Protein AF-A0AAW5T778-F1 (afdb_monomer_lite)

Radius of gyration: 20.13 Å; chains: 1; bounding box: 50×25×62 Å

Sequence (131 aa):
MAMLTRNDKIVCGTYAVIAVVALVATWWNNIGFFTTESTSLIDFFRSGYANYGSSSLTNDLLLFGLAAFVFMVVEARRIGIPKVWIYIVLSAVVAVSVAFPLFLIRRQLVLADRRVVELQRKLASRDSLLN

Secondary structure (DSSP, 8-state):
-----HHHHHHHHHHHHHHHHHHHHHHHHHHHHHHHT-S-HHHHHHHHTSSHHHHHHHHHHHHHHHHHHHHHHHHHHHHT-TTTHHHHHHHHHT-HHHHHHHHHHHHHHHHHHHHHHHHHHHHHHHHHH--

Structure (mmCIF, N/CA/C/O backbone):
data_AF-A0AAW5T778-F1
#
_entry.id   AF-A0AAW5T778-F1
#
loop_
_atom_site.group_PDB
_atom_site.id
_atom_site.type_symbol
_atom_site.label_atom_id
_atom_site.label_alt_id
_atom_site.label_comp_id
_atom_site.label_asym_id
_atom_site.label_entity_id
_atom_site.label_seq_id
_atom_site.pdbx_PDB_ins_code
_atom_site.Cartn_x
_atom_site.Cartn_y
_atom_site.Cartn_z
_atom_site.occupancy
_atom_site.B_iso_or_equiv
_atom_site.auth_seq_id
_atom_site.auth_comp_id
_atom_site.auth_asym_id
_atom_site.auth_atom_id
_atom_site.pdbx_PDB_model_num
ATOM 1 N N . MET A 1 1 ? -11.352 -13.088 16.180 1.00 49.91 1 MET A N 1
ATOM 2 C CA . MET A 1 1 ? -11.112 -12.925 14.729 1.00 49.91 1 MET A CA 1
ATOM 3 C C . MET A 1 1 ? -12.001 -11.782 14.261 1.00 49.91 1 MET A C 1
ATOM 5 O O . MET A 1 1 ? -13.188 -11.841 14.561 1.00 49.91 1 MET A O 1
ATOM 9 N N . ALA A 1 2 ? -11.452 -10.730 13.643 1.00 56.16 2 ALA A N 1
ATOM 10 C CA . ALA A 1 2 ? -12.222 -9.575 13.166 1.00 56.16 2 ALA A CA 1
ATOM 11 C C . ALA A 1 2 ? -13.440 -10.033 12.349 1.00 56.16 2 ALA A C 1
ATOM 13 O O . ALA A 1 2 ? -13.280 -10.773 11.374 1.00 56.16 2 ALA A O 1
ATOM 14 N N . MET A 1 3 ? -14.653 -9.611 12.711 1.00 74.81 3 MET A N 1
ATOM 15 C CA . MET A 1 3 ? -15.829 -9.915 11.897 1.00 74.81 3 MET A CA 1
ATOM 16 C C . MET A 1 3 ? -15.899 -8.906 10.746 1.00 74.81 3 MET A C 1
ATOM 18 O O . MET A 1 3 ? -16.478 -7.832 10.877 1.00 74.81 3 MET A O 1
ATOM 22 N N . LEU A 1 4 ? -15.264 -9.239 9.619 1.00 83.12 4 LEU A N 1
ATOM 23 C CA . LEU A 1 4 ? -15.360 -8.447 8.391 1.00 83.12 4 LEU A CA 1
ATOM 24 C C . LEU A 1 4 ? -16.807 -8.430 7.895 1.00 83.12 4 LEU A C 1
ATOM 26 O O . LEU A 1 4 ? -17.408 -9.491 7.681 1.00 83.12 4 LEU A O 1
ATOM 30 N N . THR A 1 5 ? -17.347 -7.235 7.657 1.00 89.50 5 THR A N 1
ATOM 31 C CA . THR A 1 5 ? -18.661 -7.091 7.025 1.00 89.50 5 THR A CA 1
ATOM 32 C C . THR A 1 5 ? -18.614 -7.594 5.579 1.00 89.50 5 THR A C 1
ATOM 34 O O . THR A 1 5 ? -17.542 -7.749 4.987 1.00 89.50 5 THR A O 1
ATOM 37 N N . ARG A 1 6 ? -19.781 -7.845 4.971 1.00 88.56 6 ARG A N 1
ATOM 38 C CA . ARG A 1 6 ? -19.864 -8.234 3.550 1.00 88.56 6 ARG A CA 1
ATOM 39 C C . ARG A 1 6 ? -19.143 -7.223 2.649 1.00 88.56 6 ARG A C 1
ATOM 41 O O . ARG A 1 6 ? -18.399 -7.633 1.764 1.00 88.56 6 ARG A O 1
ATOM 48 N N . ASN A 1 7 ? -19.297 -5.931 2.930 1.00 89.12 7 ASN A N 1
ATOM 49 C CA . ASN A 1 7 ? -18.647 -4.866 2.170 1.00 89.12 7 ASN A CA 1
ATOM 50 C C . ASN A 1 7 ? -17.127 -4.876 2.369 1.00 89.12 7 ASN A C 1
ATOM 52 O O . ASN A 1 7 ? -16.398 -4.741 1.391 1.00 89.12 7 ASN A O 1
ATOM 56 N N . ASP A 1 8 ? -16.637 -5.115 3.591 1.00 88.50 8 ASP A N 1
ATOM 57 C CA . ASP A 1 8 ? -15.191 -5.206 3.844 1.00 88.50 8 ASP A CA 1
ATOM 58 C C . ASP A 1 8 ? -14.563 -6.372 3.073 1.00 88.50 8 ASP A C 1
ATOM 60 O O . ASP A 1 8 ? -13.485 -6.228 2.503 1.00 88.50 8 ASP A O 1
ATOM 64 N N . LYS A 1 9 ? -15.255 -7.518 3.007 1.00 87.94 9 LYS A N 1
ATOM 65 C CA . LYS A 1 9 ? -14.800 -8.680 2.230 1.00 87.94 9 LYS A CA 1
ATOM 66 C C . LYS A 1 9 ? -14.735 -8.376 0.736 1.00 87.94 9 LYS A C 1
ATOM 68 O O . LYS A 1 9 ? -13.755 -8.750 0.103 1.00 87.94 9 LYS A O 1
ATOM 73 N N . ILE A 1 10 ? -15.743 -7.690 0.192 1.00 92.38 10 ILE A N 1
ATOM 74 C CA . ILE A 1 10 ? -15.765 -7.286 -1.221 1.00 92.38 10 ILE A CA 1
ATOM 75 C C . ILE A 1 10 ? -14.603 -6.337 -1.508 1.00 92.38 10 ILE A C 1
ATOM 77 O O . ILE A 1 10 ? -13.832 -6.589 -2.422 1.00 92.38 10 ILE A O 1
ATOM 81 N N . VAL A 1 11 ? -14.425 -5.298 -0.690 1.00 91.38 11 VAL A N 1
ATOM 82 C CA . VAL A 1 11 ? -13.344 -4.316 -0.853 1.00 91.38 11 VAL A CA 1
ATOM 83 C C . VAL A 1 11 ? -11.967 -4.982 -0.767 1.00 91.38 11 VAL A C 1
ATOM 85 O O . VAL A 1 11 ? -11.126 -4.765 -1.638 1.00 91.38 11 VAL A O 1
ATOM 88 N N . CYS A 1 12 ? -11.742 -5.847 0.227 1.00 90.88 12 CYS A N 1
ATOM 89 C CA . CYS A 1 12 ? -10.505 -6.623 0.331 1.00 90.88 12 CYS A CA 1
ATOM 90 C C . CYS A 1 12 ? -10.296 -7.547 -0.876 1.00 90.88 12 CYS A C 1
ATOM 92 O O . CYS A 1 12 ? -9.176 -7.654 -1.366 1.00 90.88 12 CYS A O 1
ATOM 94 N N . GLY A 1 13 ? -11.361 -8.191 -1.361 1.00 90.69 13 GLY A N 1
ATOM 95 C CA . GLY A 1 13 ? -11.327 -9.032 -2.556 1.00 90.69 13 GLY A CA 1
ATOM 96 C C . GLY A 1 13 ? -10.933 -8.240 -3.799 1.00 90.69 13 GLY A C 1
ATOM 97 O O . GLY A 1 13 ? -10.027 -8.650 -4.519 1.00 90.69 13 GLY A O 1
ATOM 98 N N . THR A 1 14 ? -11.530 -7.065 -4.006 1.00 92.69 14 THR A N 1
ATOM 99 C CA . THR A 1 14 ? -11.181 -6.159 -5.105 1.00 92.69 14 THR A CA 1
ATOM 100 C C . THR A 1 14 ? -9.712 -5.754 -5.041 1.00 92.69 14 THR A C 1
ATOM 102 O O . THR A 1 14 ? -9.009 -5.855 -6.042 1.00 92.69 14 THR A O 1
ATOM 105 N N . TYR A 1 15 ? -9.205 -5.366 -3.866 1.00 92.69 15 TYR A N 1
ATOM 106 C CA . TYR A 1 15 ? -7.786 -5.041 -3.707 1.00 92.69 15 TYR A CA 1
ATOM 107 C C . TYR A 1 15 ? -6.869 -6.236 -3.966 1.00 92.69 15 TYR A C 1
ATOM 109 O O . TYR A 1 15 ? -5.811 -6.059 -4.565 1.00 92.69 15 TYR A O 1
ATOM 117 N N . ALA A 1 16 ? -7.268 -7.443 -3.564 1.00 90.44 16 ALA A N 1
ATOM 118 C CA . ALA A 1 16 ? -6.494 -8.651 -3.825 1.00 90.44 16 ALA A CA 1
ATOM 119 C C . ALA A 1 16 ? -6.432 -8.962 -5.328 1.00 90.44 16 ALA A C 1
ATOM 121 O O . ALA A 1 16 ? -5.352 -9.229 -5.848 1.00 90.44 16 ALA A O 1
ATOM 122 N N . VAL A 1 17 ? -7.559 -8.860 -6.038 1.00 93.69 17 VAL A N 1
ATOM 123 C CA . VAL A 1 17 ? -7.604 -9.042 -7.497 1.00 93.69 17 VAL A CA 1
ATOM 124 C C . VAL A 1 17 ? -6.742 -7.994 -8.195 1.00 93.69 17 VAL A C 1
ATOM 126 O O . VAL A 1 17 ? -5.917 -8.358 -9.029 1.00 93.69 17 VAL A O 1
ATOM 129 N N . ILE A 1 18 ? -6.862 -6.717 -7.817 1.00 91.88 18 ILE A N 1
ATOM 130 C CA . ILE A 1 18 ? -6.028 -5.643 -8.374 1.00 91.88 18 ILE A CA 1
ATOM 131 C C . ILE A 1 18 ? -4.544 -5.933 -8.124 1.00 91.88 18 ILE A C 1
ATOM 133 O O . ILE A 1 18 ? -3.753 -5.816 -9.053 1.00 91.88 18 ILE A O 1
ATOM 137 N N . ALA A 1 19 ? -4.162 -6.358 -6.914 1.00 88.94 19 ALA A N 1
ATOM 138 C CA . ALA A 1 19 ? -2.774 -6.688 -6.591 1.00 88.94 19 ALA A CA 1
ATOM 139 C C . ALA A 1 19 ? -2.233 -7.836 -7.453 1.00 88.94 19 ALA A C 1
ATOM 141 O O . ALA A 1 19 ? -1.111 -7.752 -7.942 1.00 88.94 19 ALA A O 1
ATOM 142 N N . VAL A 1 20 ? -3.023 -8.896 -7.656 1.00 90.88 20 VAL A N 1
ATOM 143 C CA . VAL A 1 20 ? -2.626 -10.053 -8.472 1.00 90.88 20 VAL A CA 1
ATOM 144 C C . VAL A 1 20 ? -2.500 -9.666 -9.942 1.00 90.88 20 VAL A C 1
ATOM 146 O O . VAL A 1 20 ? -1.490 -9.976 -10.568 1.00 90.88 20 VAL A O 1
ATOM 149 N N . VAL A 1 21 ? -3.485 -8.950 -10.489 1.00 91.00 21 VAL A N 1
ATOM 150 C CA . VAL A 1 21 ? -3.448 -8.483 -11.881 1.00 91.00 21 VAL A CA 1
ATOM 151 C C . VAL A 1 21 ? -2.264 -7.543 -12.097 1.00 91.00 21 VAL A C 1
ATOM 153 O O . VAL A 1 21 ? -1.522 -7.712 -13.061 1.00 91.00 21 VAL A O 1
ATOM 156 N N . ALA A 1 22 ? -2.042 -6.599 -11.179 1.00 87.06 22 ALA A N 1
ATOM 157 C CA . ALA A 1 22 ? -0.900 -5.697 -11.228 1.00 87.06 22 ALA A CA 1
ATOM 158 C C . ALA A 1 22 ? 0.425 -6.463 -11.161 1.00 87.06 22 ALA A C 1
ATOM 160 O O . ALA A 1 22 ? 1.322 -6.153 -11.933 1.00 87.06 22 ALA A O 1
ATOM 161 N N . LEU A 1 23 ? 0.537 -7.483 -10.303 1.00 87.62 23 LEU A N 1
ATOM 162 C CA . LEU A 1 23 ? 1.743 -8.300 -10.183 1.00 87.62 23 LEU A CA 1
ATOM 163 C C . LEU A 1 23 ? 2.058 -9.017 -11.495 1.00 87.62 23 LEU A C 1
ATOM 165 O O . LEU A 1 23 ? 3.190 -8.956 -11.961 1.00 87.62 23 LEU A O 1
ATOM 169 N N . VAL A 1 24 ? 1.060 -9.664 -12.102 1.00 87.88 24 VAL A N 1
ATOM 170 C CA . VAL A 1 24 ? 1.234 -10.366 -13.381 1.00 87.88 24 VAL A CA 1
ATOM 171 C C . VAL A 1 24 ? 1.607 -9.378 -14.483 1.00 87.88 24 VAL A C 1
ATOM 173 O O . VAL A 1 24 ? 2.562 -9.616 -15.215 1.00 87.88 24 VAL A O 1
ATOM 176 N N . ALA A 1 25 ? 0.907 -8.245 -14.573 1.00 85.44 25 ALA A N 1
ATOM 177 C CA . ALA A 1 25 ? 1.158 -7.240 -15.599 1.00 85.44 25 ALA A CA 1
ATOM 178 C C . ALA A 1 25 ? 2.547 -6.596 -15.467 1.00 85.44 25 ALA A C 1
ATOM 180 O O . ALA A 1 25 ? 3.237 -6.421 -16.472 1.00 85.44 25 ALA A O 1
ATOM 181 N N . THR A 1 26 ? 2.985 -6.248 -14.253 1.00 85.38 26 THR A N 1
ATOM 182 C CA . THR A 1 26 ? 4.301 -5.629 -14.063 1.00 85.38 26 THR A CA 1
ATOM 183 C C . THR A 1 26 ? 5.414 -6.641 -14.264 1.00 85.38 26 THR A C 1
ATOM 185 O O . THR A 1 26 ? 6.344 -6.350 -15.007 1.00 85.38 26 THR A O 1
ATOM 188 N N . TRP A 1 27 ? 5.313 -7.845 -13.694 1.00 82.94 27 TRP A N 1
ATOM 189 C CA . TRP A 1 27 ? 6.364 -8.857 -13.831 1.00 82.94 27 TRP A CA 1
ATOM 190 C C . TRP A 1 27 ? 6.487 -9.413 -15.242 1.00 82.94 27 TRP A C 1
ATOM 192 O O . TRP A 1 27 ? 7.607 -9.681 -15.662 1.00 82.94 27 TRP A O 1
ATOM 202 N N . TRP A 1 28 ? 5.393 -9.535 -15.997 1.00 85.75 28 TRP A N 1
ATOM 203 C CA . TRP A 1 28 ? 5.472 -9.948 -17.399 1.00 85.75 28 TRP A CA 1
ATOM 204 C C . TRP A 1 28 ? 6.350 -8.990 -18.214 1.00 85.75 28 TRP A C 1
ATOM 206 O O . TRP A 1 28 ? 7.278 -9.418 -18.897 1.00 85.75 28 TRP A O 1
ATOM 216 N N . ASN A 1 29 ? 6.112 -7.683 -18.075 1.00 82.56 29 ASN A N 1
ATOM 217 C CA . ASN A 1 29 ? 6.899 -6.659 -18.762 1.00 82.56 29 ASN A CA 1
ATOM 218 C C . ASN A 1 29 ? 8.327 -6.545 -18.205 1.00 82.56 29 ASN A C 1
ATOM 220 O O . ASN A 1 29 ? 9.270 -6.384 -18.973 1.00 82.56 29 ASN A O 1
ATOM 224 N N . ASN A 1 30 ? 8.504 -6.670 -16.885 1.00 81.12 30 ASN A N 1
ATOM 225 C CA . ASN A 1 30 ? 9.814 -6.548 -16.243 1.00 81.12 30 ASN A CA 1
ATOM 226 C C . ASN A 1 30 ? 10.736 -7.724 -16.612 1.00 81.12 30 ASN A C 1
ATOM 228 O O . ASN A 1 30 ? 11.894 -7.516 -16.957 1.00 81.12 30 ASN A O 1
ATOM 232 N N . ILE A 1 31 ? 10.213 -8.959 -16.607 1.00 83.00 31 ILE A N 1
ATOM 233 C CA . ILE A 1 31 ? 10.952 -10.145 -17.070 1.00 83.00 31 ILE A CA 1
ATOM 234 C C . ILE A 1 31 ? 11.301 -10.000 -18.552 1.00 83.00 31 ILE A C 1
ATOM 236 O O . ILE A 1 31 ? 12.438 -10.281 -18.923 1.00 83.00 31 ILE A O 1
ATOM 240 N N . GLY A 1 32 ? 10.362 -9.537 -19.386 1.00 83.00 32 GLY A N 1
ATOM 241 C CA . GLY A 1 32 ? 10.636 -9.234 -20.792 1.00 83.00 32 GLY A CA 1
ATOM 242 C C . GLY A 1 32 ? 11.838 -8.300 -20.929 1.00 83.00 32 GLY A C 1
ATOM 243 O O . GLY A 1 32 ? 12.851 -8.690 -21.496 1.00 83.00 32 GLY A O 1
ATOM 244 N N . PHE A 1 33 ? 11.792 -7.133 -20.285 1.00 80.81 33 PHE A N 1
ATOM 245 C CA . PHE A 1 33 ? 12.882 -6.156 -20.326 1.00 80.81 33 PHE A CA 1
ATOM 246 C C . PHE A 1 33 ? 14.235 -6.735 -19.876 1.00 80.81 33 PHE A C 1
ATOM 248 O O . PHE A 1 33 ? 15.238 -6.576 -20.572 1.00 80.81 33 PHE A O 1
ATOM 255 N N . PHE A 1 34 ? 14.260 -7.464 -18.755 1.00 81.19 34 PHE A N 1
ATOM 256 C CA . PHE A 1 34 ? 15.493 -8.042 -18.210 1.00 81.19 34 PHE A CA 1
ATOM 257 C C . PHE A 1 34 ? 16.060 -9.211 -19.020 1.00 81.19 34 PHE A C 1
ATOM 259 O O . PHE A 1 34 ? 17.238 -9.539 -18.870 1.00 81.19 34 PHE A O 1
ATOM 266 N N . THR A 1 35 ? 15.246 -9.843 -19.866 1.00 80.00 35 THR A N 1
ATOM 267 C CA . THR A 1 35 ? 15.674 -10.970 -20.708 1.00 80.00 35 THR A CA 1
ATOM 268 C C . THR A 1 35 ? 15.976 -10.561 -22.145 1.00 80.00 35 THR A C 1
ATOM 270 O O . THR A 1 35 ? 16.819 -11.200 -22.772 1.00 80.00 35 THR A O 1
ATOM 273 N N . THR A 1 36 ? 15.336 -9.509 -22.668 1.00 79.38 36 THR A N 1
ATOM 274 C CA . THR A 1 36 ? 15.469 -9.103 -24.075 1.00 79.38 36 THR A CA 1
ATOM 275 C C . THR A 1 36 ? 16.198 -7.782 -24.291 1.00 79.38 36 THR A C 1
ATOM 277 O O . THR A 1 36 ? 16.749 -7.600 -25.372 1.00 79.38 36 THR A O 1
ATOM 280 N N . GLU A 1 37 ? 16.211 -6.864 -23.318 1.00 81.62 37 GLU A N 1
ATOM 281 C CA . GLU A 1 37 ? 16.742 -5.506 -23.520 1.00 81.62 37 GLU A CA 1
ATOM 282 C C . GLU A 1 37 ? 17.960 -5.179 -22.649 1.00 81.62 37 GLU A C 1
ATOM 284 O O . GLU A 1 37 ? 19.035 -4.912 -23.182 1.00 81.62 37 GLU A O 1
ATOM 289 N N . SER A 1 38 ? 17.830 -5.187 -21.319 1.00 81.44 38 SER A N 1
ATOM 290 C CA . SER A 1 38 ? 18.942 -4.850 -20.414 1.00 81.44 38 SER A CA 1
ATOM 291 C C . SER A 1 38 ? 18.739 -5.424 -19.018 1.00 81.44 38 SER A C 1
ATOM 293 O O . SER A 1 38 ? 17.621 -5.469 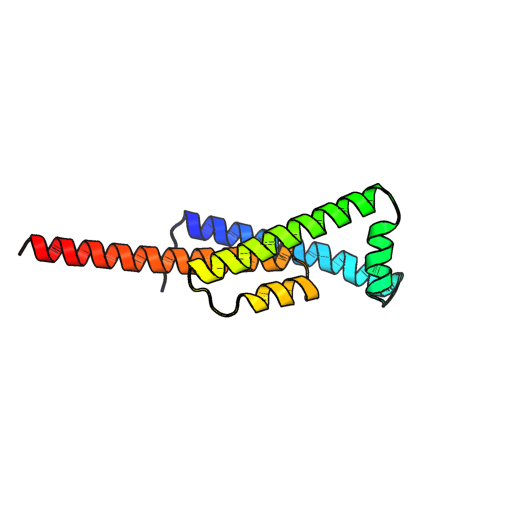-18.520 1.00 81.44 38 SER A O 1
ATOM 295 N N . THR A 1 39 ? 19.830 -5.792 -18.340 1.00 77.38 39 THR A N 1
ATOM 296 C CA . THR A 1 39 ? 19.834 -6.220 -16.928 1.00 77.38 39 THR A CA 1
ATOM 297 C C . THR A 1 39 ? 19.913 -5.052 -15.933 1.00 77.38 39 THR A C 1
ATOM 299 O O . THR A 1 39 ? 19.865 -5.263 -14.720 1.00 77.38 39 THR A O 1
ATOM 302 N N . SER A 1 40 ? 20.035 -3.812 -16.421 1.00 83.38 40 SER A N 1
ATOM 303 C CA . SER A 1 40 ? 20.243 -2.617 -15.599 1.00 83.38 40 SER A CA 1
ATOM 304 C C . SER A 1 40 ? 18.936 -1.902 -15.257 1.00 83.38 40 SER A C 1
ATOM 306 O O . SER A 1 40 ? 18.171 -1.501 -16.134 1.00 83.38 40 SER A O 1
ATOM 308 N N . LEU A 1 41 ? 18.728 -1.622 -13.965 1.00 77.38 41 LEU A N 1
ATOM 309 C CA . LEU A 1 41 ? 17.622 -0.776 -13.498 1.00 77.38 41 LEU A CA 1
ATOM 310 C C . LEU A 1 41 ? 17.696 0.649 -14.066 1.00 77.38 41 LEU A C 1
ATOM 312 O O . LEU A 1 41 ? 16.667 1.282 -14.276 1.00 77.38 41 LEU A O 1
ATOM 316 N N . ILE A 1 42 ? 18.900 1.162 -14.333 1.00 82.25 42 ILE A N 1
ATOM 317 C CA . ILE A 1 42 ? 19.084 2.508 -14.895 1.00 82.25 42 ILE A CA 1
ATOM 318 C C . ILE A 1 42 ? 18.540 2.562 -16.326 1.00 82.25 42 ILE A C 1
ATOM 320 O O . ILE A 1 42 ? 17.875 3.532 -16.692 1.00 82.25 42 ILE A O 1
ATOM 324 N N . ASP A 1 43 ? 18.766 1.508 -17.110 1.00 82.81 43 ASP A N 1
ATOM 325 C CA . ASP A 1 43 ? 18.253 1.423 -18.478 1.00 82.81 43 ASP A CA 1
ATOM 326 C C . ASP A 1 43 ? 16.733 1.239 -18.493 1.00 82.81 43 ASP A C 1
ATOM 328 O O . ASP A 1 43 ? 16.067 1.817 -19.347 1.00 82.81 43 ASP A O 1
ATOM 332 N N . PHE A 1 44 ? 16.174 0.529 -17.505 1.00 82.38 44 PHE A N 1
ATOM 333 C CA . PHE A 1 44 ? 14.723 0.428 -17.310 1.00 82.38 44 PHE A CA 1
ATOM 334 C C . PHE A 1 44 ? 14.079 1.794 -17.035 1.00 82.38 44 PHE A C 1
ATOM 336 O O . PHE A 1 44 ? 13.061 2.149 -17.623 1.00 82.38 44 PHE A O 1
ATOM 343 N N . PHE A 1 45 ? 14.686 2.618 -16.176 1.00 83.75 45 PHE A N 1
ATOM 344 C CA . PHE A 1 45 ? 14.191 3.982 -15.980 1.00 83.75 45 PHE A CA 1
ATOM 345 C C . PHE A 1 45 ? 14.369 4.835 -17.236 1.00 83.75 45 PHE A C 1
ATOM 347 O O . PHE A 1 45 ? 13.469 5.593 -17.588 1.00 83.75 45 PHE A O 1
ATOM 354 N N . ARG A 1 46 ? 15.494 4.700 -17.948 1.00 87.38 46 ARG A N 1
ATOM 355 C CA . ARG A 1 46 ? 15.733 5.435 -19.196 1.00 87.38 46 ARG A CA 1
ATOM 356 C C . ARG A 1 46 ? 14.716 5.068 -20.283 1.00 87.38 46 ARG A C 1
ATOM 358 O O . ARG A 1 46 ? 14.267 5.971 -20.985 1.00 87.38 46 ARG A O 1
ATOM 365 N N . SER A 1 47 ? 14.311 3.801 -20.399 1.00 85.31 47 SER A N 1
ATOM 366 C CA . SER A 1 47 ? 13.282 3.369 -21.357 1.00 85.31 47 SER A CA 1
ATOM 367 C C . SER A 1 47 ? 11.897 3.936 -21.018 1.00 85.31 47 SER A C 1
ATOM 369 O O . SER A 1 47 ? 11.152 4.316 -21.923 1.00 85.31 47 SER A O 1
ATOM 371 N N . GLY A 1 48 ? 11.597 4.146 -19.730 1.00 84.44 48 GLY A N 1
ATOM 372 C CA . GLY A 1 48 ? 10.433 4.921 -19.282 1.00 84.44 48 GLY A CA 1
ATOM 373 C C . GLY A 1 48 ? 10.388 6.344 -19.858 1.00 84.44 48 GLY A C 1
ATOM 374 O O . GLY A 1 48 ? 9.311 6.863 -20.145 1.00 84.44 48 GLY A O 1
ATOM 375 N N . TYR A 1 49 ? 11.545 6.941 -20.154 1.00 90.19 49 TYR A N 1
ATOM 376 C CA . TYR A 1 49 ? 11.675 8.273 -20.759 1.00 90.19 49 TYR A CA 1
ATOM 377 C C . TYR A 1 49 ? 12.013 8.255 -22.262 1.00 90.19 49 TYR A C 1
ATOM 379 O O . TYR A 1 49 ? 12.474 9.257 -22.806 1.00 90.19 49 TYR A O 1
ATOM 387 N N . ALA A 1 50 ? 11.777 7.140 -22.962 1.00 89.62 50 ALA A N 1
ATOM 388 C CA . ALA A 1 50 ? 12.136 7.002 -24.376 1.00 89.62 50 ALA A CA 1
ATOM 389 C C . ALA A 1 50 ? 11.365 7.947 -25.319 1.00 89.62 50 ALA A C 1
ATOM 391 O O . ALA A 1 50 ? 11.887 8.346 -26.359 1.00 89.62 50 ALA A O 1
ATOM 392 N N . ASN A 1 51 ? 10.121 8.303 -24.990 1.00 92.88 51 ASN A N 1
ATOM 393 C CA . ASN A 1 51 ? 9.315 9.251 -25.761 1.00 92.88 51 ASN A CA 1
ATOM 394 C C . ASN A 1 51 ? 8.369 10.056 -24.854 1.00 92.88 51 ASN A C 1
ATOM 396 O O . ASN A 1 51 ? 8.230 9.761 -23.667 1.00 92.88 51 ASN A O 1
ATOM 400 N N . TYR A 1 52 ? 7.697 11.075 -25.403 1.00 89.88 52 TYR A N 1
ATOM 401 C CA . TYR A 1 52 ? 6.786 11.925 -24.623 1.00 89.88 52 TYR A CA 1
ATOM 402 C C . TYR A 1 52 ? 5.625 11.148 -23.981 1.00 89.88 52 TYR A C 1
ATOM 404 O O . TYR A 1 52 ? 5.238 11.463 -22.857 1.00 89.88 52 TYR A O 1
ATOM 412 N N . GLY A 1 53 ? 5.104 10.113 -24.649 1.00 91.19 53 GLY A N 1
ATOM 413 C CA . GLY A 1 53 ? 4.025 9.277 -24.119 1.00 91.19 53 GLY A CA 1
ATOM 414 C C . GLY A 1 53 ? 4.466 8.444 -22.914 1.00 91.19 53 GLY A C 1
ATOM 415 O O . GLY A 1 53 ? 3.850 8.522 -21.851 1.00 91.19 53 GLY A O 1
ATOM 416 N N . SER A 1 54 ? 5.569 7.702 -23.043 1.00 89.38 54 SER A N 1
ATOM 417 C CA . SER A 1 54 ? 6.129 6.901 -21.947 1.00 89.38 54 SER A CA 1
ATOM 418 C C . SER A 1 54 ? 6.605 7.785 -20.789 1.00 89.38 54 SER A C 1
ATOM 420 O O . SER A 1 54 ? 6.380 7.453 -19.625 1.00 89.38 54 SER A O 1
ATOM 422 N N . SER A 1 55 ? 7.183 8.952 -21.098 1.00 89.31 55 SER A N 1
ATOM 423 C CA . SER A 1 55 ? 7.637 9.926 -20.097 1.00 89.31 55 SER A CA 1
ATOM 424 C C . SER A 1 55 ? 6.473 10.478 -19.278 1.00 89.31 55 SER A C 1
ATOM 426 O O . SER A 1 55 ? 6.578 10.593 -18.058 1.00 89.31 55 SER A O 1
ATOM 428 N N . SER A 1 56 ? 5.348 10.794 -19.930 1.00 91.56 56 SER A N 1
ATOM 429 C CA . SER A 1 56 ? 4.141 11.261 -19.243 1.00 91.56 56 SER A CA 1
ATOM 430 C C . SER A 1 56 ? 3.599 10.197 -18.289 1.00 91.56 56 SER A C 1
ATOM 432 O O . SER A 1 56 ? 3.297 10.515 -17.142 1.00 91.56 56 SER A O 1
ATOM 434 N N . LEU A 1 57 ? 3.518 8.937 -18.737 1.00 89.31 57 LEU A N 1
ATOM 435 C CA . LEU A 1 57 ? 3.052 7.819 -17.910 1.00 89.31 57 LEU A CA 1
ATOM 436 C C . LEU A 1 57 ? 3.994 7.562 -16.723 1.00 89.31 57 LEU A C 1
ATOM 438 O O . LEU A 1 57 ? 3.544 7.334 -15.603 1.00 89.31 57 LEU A O 1
ATOM 442 N N . THR A 1 58 ? 5.306 7.631 -16.958 1.00 89.25 58 THR A N 1
ATOM 443 C CA . THR A 1 58 ? 6.323 7.454 -15.915 1.00 89.25 58 THR A CA 1
ATOM 444 C C . THR A 1 58 ? 6.210 8.547 -14.854 1.00 89.25 58 THR A C 1
ATOM 446 O O . THR A 1 58 ? 6.172 8.245 -13.663 1.00 89.25 58 THR A O 1
ATOM 449 N N . ASN A 1 59 ? 6.089 9.812 -15.267 1.00 91.19 59 ASN A N 1
ATOM 450 C CA . ASN A 1 59 ? 5.910 10.932 -14.342 1.00 91.19 59 ASN A CA 1
ATOM 451 C C . ASN A 1 59 ? 4.611 10.817 -13.532 1.00 91.19 59 ASN A C 1
ATOM 453 O O . ASN A 1 59 ? 4.642 11.024 -12.318 1.00 91.19 59 ASN A O 1
ATOM 457 N N . ASP A 1 60 ? 3.495 10.462 -14.177 1.00 90.81 60 ASP A N 1
ATOM 458 C CA . ASP A 1 60 ? 2.214 10.235 -13.499 1.00 90.81 60 ASP A CA 1
ATOM 459 C C . ASP A 1 60 ? 2.341 9.143 -12.426 1.00 90.81 60 ASP A C 1
ATOM 461 O O . ASP A 1 60 ? 2.005 9.364 -11.261 1.00 90.81 60 ASP A O 1
ATOM 465 N N . LEU A 1 61 ? 2.950 8.005 -12.776 1.00 90.12 61 LEU A N 1
ATOM 466 C CA . LEU A 1 61 ? 3.156 6.893 -11.852 1.00 90.12 61 LEU A CA 1
ATOM 467 C C . LEU A 1 61 ? 4.072 7.261 -10.674 1.00 90.12 61 LEU A C 1
ATOM 469 O O . LEU A 1 61 ? 3.808 6.845 -9.543 1.00 90.12 61 LEU A O 1
ATOM 473 N N . LEU A 1 62 ? 5.132 8.043 -10.909 1.00 90.38 62 LEU A N 1
ATOM 474 C CA . LEU A 1 62 ? 6.037 8.507 -9.854 1.00 90.38 62 LEU A CA 1
ATOM 475 C C . LEU A 1 62 ? 5.336 9.462 -8.882 1.00 90.38 62 LEU A C 1
ATOM 477 O O . LEU A 1 62 ? 5.459 9.300 -7.666 1.00 90.38 62 LEU A O 1
ATOM 481 N N . LEU A 1 63 ? 4.577 10.433 -9.397 1.00 93.06 63 LEU A N 1
ATOM 482 C CA . LEU A 1 63 ? 3.837 11.392 -8.572 1.00 93.06 63 LEU A CA 1
ATOM 483 C C . LEU A 1 63 ? 2.701 10.712 -7.800 1.00 93.06 63 LEU A C 1
ATOM 485 O O . LEU A 1 63 ? 2.549 10.942 -6.597 1.00 93.06 63 LEU A O 1
ATOM 489 N N . PHE A 1 64 ? 1.952 9.822 -8.456 1.00 93.88 64 PHE A N 1
ATOM 490 C CA . PHE A 1 64 ? 0.947 8.991 -7.801 1.00 93.88 64 PHE A CA 1
ATOM 491 C C . PHE A 1 64 ? 1.578 8.116 -6.714 1.00 93.88 64 PHE A C 1
ATOM 493 O O . PHE A 1 64 ? 1.063 8.045 -5.597 1.00 93.88 64 PHE A O 1
ATOM 500 N N . GLY A 1 65 ? 2.721 7.489 -7.003 1.00 91.94 65 GLY A N 1
ATOM 501 C CA . GLY A 1 65 ? 3.451 6.671 -6.041 1.00 91.94 65 GLY A CA 1
ATOM 502 C C . GLY A 1 65 ? 3.919 7.459 -4.825 1.00 91.94 65 GLY A C 1
ATOM 503 O O . GLY A 1 65 ? 3.735 7.003 -3.696 1.00 91.94 65 GLY A O 1
ATOM 504 N N . LEU A 1 66 ? 4.423 8.677 -5.027 1.00 92.12 66 LEU A N 1
ATOM 505 C CA . LEU A 1 66 ? 4.789 9.575 -3.937 1.00 92.12 66 LEU A CA 1
ATOM 506 C C . LEU A 1 66 ? 3.577 9.917 -3.057 1.00 92.12 66 LEU A C 1
ATOM 508 O O . LEU A 1 66 ? 3.650 9.791 -1.832 1.00 92.12 66 LEU A O 1
ATOM 512 N N . ALA A 1 67 ? 2.446 10.286 -3.664 1.00 94.75 67 ALA A N 1
ATOM 513 C CA . ALA A 1 67 ? 1.210 10.558 -2.933 1.00 94.75 67 ALA A CA 1
ATOM 514 C C . ALA A 1 67 ? 0.714 9.318 -2.163 1.00 94.75 67 ALA A C 1
ATOM 516 O O . ALA A 1 67 ? 0.338 9.417 -0.991 1.00 94.75 67 ALA A O 1
ATOM 517 N N . ALA A 1 68 ? 0.783 8.135 -2.782 1.00 94.06 68 ALA A N 1
ATOM 518 C CA . ALA A 1 68 ? 0.438 6.865 -2.154 1.00 94.06 68 ALA A CA 1
ATOM 519 C C . ALA A 1 68 ? 1.354 6.549 -0.962 1.00 94.06 68 ALA A C 1
ATOM 521 O O . ALA A 1 68 ? 0.869 6.105 0.078 1.00 94.06 68 ALA A O 1
ATOM 522 N N . PHE A 1 69 ? 2.660 6.815 -1.055 1.00 92.75 69 PHE A N 1
ATOM 523 C CA . PHE A 1 69 ? 3.604 6.623 0.051 1.00 92.75 69 PHE A CA 1
ATOM 524 C C . PHE A 1 69 ? 3.295 7.540 1.228 1.00 92.75 69 PHE A C 1
ATOM 526 O O . PHE A 1 69 ? 3.236 7.071 2.368 1.00 92.75 69 PHE A O 1
ATOM 533 N N . VAL A 1 70 ? 3.035 8.823 0.960 1.00 94.38 70 VAL A N 1
ATOM 534 C CA . VAL A 1 70 ? 2.614 9.779 1.992 1.00 94.38 70 VAL A CA 1
ATOM 535 C C . VAL A 1 70 ? 1.334 9.288 2.667 1.00 94.38 70 VAL A C 1
ATOM 537 O O . VAL A 1 70 ? 1.290 9.203 3.896 1.00 94.38 70 VAL A O 1
ATOM 540 N N . PHE A 1 71 ? 0.328 8.879 1.888 1.00 94.81 71 PHE A N 1
ATOM 541 C CA . PHE A 1 71 ? -0.914 8.322 2.424 1.00 94.81 71 PHE A CA 1
ATOM 542 C C . PHE A 1 71 ? -0.666 7.087 3.297 1.00 94.81 71 PHE A C 1
ATOM 544 O O . PHE A 1 71 ? -1.175 7.022 4.415 1.00 94.81 71 PHE A O 1
ATOM 551 N N . MET A 1 72 ? 0.140 6.128 2.829 1.00 93.00 72 MET A N 1
ATOM 552 C CA . MET A 1 72 ? 0.447 4.914 3.588 1.00 93.00 72 MET A CA 1
ATOM 553 C C . MET A 1 72 ? 1.087 5.245 4.936 1.00 93.00 72 MET A C 1
ATOM 555 O O . MET A 1 72 ? 0.657 4.719 5.961 1.00 93.00 72 MET A O 1
ATOM 559 N N . VAL A 1 73 ? 2.082 6.137 4.960 1.00 93.31 73 VAL A N 1
ATOM 560 C CA . VAL A 1 73 ? 2.781 6.530 6.193 1.00 93.31 73 VAL A CA 1
ATOM 561 C C . VAL A 1 73 ? 1.850 7.263 7.157 1.00 93.31 73 VAL A C 1
ATOM 563 O O . VAL A 1 73 ? 1.819 6.933 8.346 1.00 93.31 73 VAL A O 1
ATOM 566 N N . VAL A 1 74 ? 1.087 8.243 6.667 1.00 95.00 74 VAL A N 1
ATOM 567 C CA . VAL A 1 74 ? 0.157 9.031 7.491 1.00 95.00 74 VAL A CA 1
ATOM 568 C C . VAL A 1 74 ? -0.939 8.139 8.065 1.00 95.00 74 VAL A C 1
ATOM 570 O O . VAL A 1 74 ? -1.182 8.156 9.273 1.00 95.00 74 VAL A O 1
ATOM 573 N N . GLU A 1 75 ? -1.563 7.309 7.231 1.00 94.62 75 GLU A N 1
ATOM 574 C CA . GLU A 1 75 ? -2.646 6.435 7.667 1.00 94.62 75 GLU A CA 1
ATOM 575 C C . GLU A 1 75 ? -2.120 5.344 8.608 1.00 94.62 75 GLU A C 1
ATOM 577 O O . GLU A 1 75 ? -2.716 5.108 9.658 1.00 94.62 75 GLU A O 1
ATOM 582 N N . ALA A 1 76 ? -0.961 4.737 8.327 1.00 92.06 76 ALA A N 1
ATOM 583 C CA . ALA A 1 76 ? -0.358 3.758 9.230 1.00 92.06 76 ALA A CA 1
ATOM 584 C C . ALA A 1 76 ? -0.101 4.336 10.625 1.00 92.06 76 ALA A C 1
ATOM 586 O O . ALA A 1 76 ? -0.381 3.664 11.617 1.00 92.06 76 ALA A O 1
ATOM 587 N N . ARG A 1 77 ? 0.367 5.588 10.715 1.00 91.19 77 ARG A N 1
ATOM 588 C CA . ARG 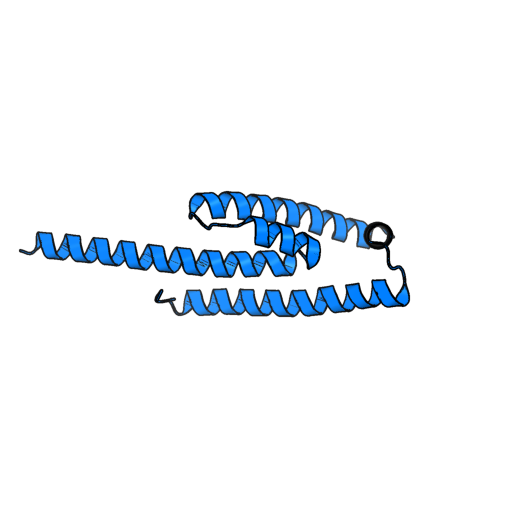A 1 77 ? 0.531 6.289 11.998 1.00 91.19 77 ARG A CA 1
ATOM 589 C C . ARG A 1 77 ? -0.813 6.564 12.671 1.00 91.19 77 ARG A C 1
ATOM 591 O O . ARG A 1 77 ? -0.948 6.317 13.865 1.00 91.19 77 ARG A O 1
ATOM 598 N N . ARG A 1 78 ? -1.822 6.999 11.913 1.00 92.81 78 ARG A N 1
ATOM 599 C CA . ARG A 1 78 ? -3.169 7.301 12.427 1.00 92.81 78 ARG A CA 1
ATOM 600 C C . ARG A 1 78 ? -3.868 6.077 13.027 1.00 92.81 78 ARG A C 1
ATOM 602 O O . ARG A 1 78 ? -4.485 6.171 14.089 1.00 92.81 78 ARG A O 1
ATOM 609 N N . ILE A 1 79 ? -3.804 4.928 12.351 1.00 91.38 79 ILE A N 1
ATOM 610 C CA . ILE A 1 79 ? -4.474 3.694 12.797 1.00 91.38 79 ILE A CA 1
ATOM 611 C C . ILE A 1 79 ? -3.543 2.690 13.489 1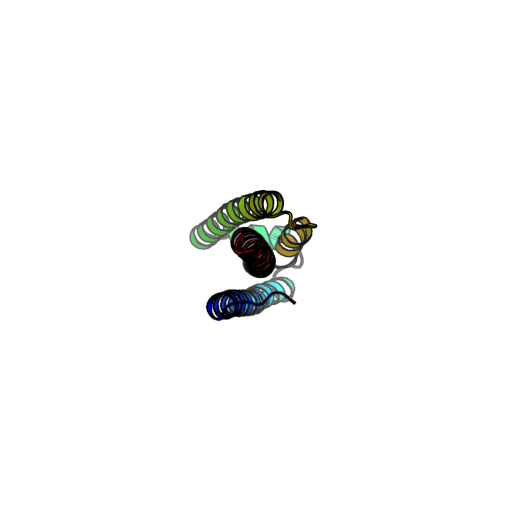.00 91.38 79 ILE A C 1
ATOM 613 O O . ILE A 1 79 ? -3.995 1.621 13.903 1.00 91.38 79 ILE A O 1
ATOM 617 N N . GLY A 1 80 ? -2.278 3.050 13.709 1.00 88.50 80 GLY A N 1
ATOM 618 C CA . GLY A 1 80 ? -1.317 2.239 14.455 1.00 88.50 80 GLY A CA 1
ATOM 619 C C . GLY A 1 80 ? -0.929 0.939 13.749 1.00 88.50 80 GLY A C 1
ATOM 620 O O . GLY A 1 80 ? -0.747 -0.079 14.411 1.00 88.50 80 GLY A O 1
ATOM 621 N N . ILE A 1 81 ? -0.825 0.940 12.415 1.00 89.88 81 ILE A N 1
ATOM 622 C CA . ILE A 1 81 ? -0.294 -0.210 11.669 1.00 89.88 81 ILE A CA 1
ATOM 623 C C . ILE A 1 81 ? 1.230 -0.254 11.861 1.00 89.88 81 ILE A C 1
ATOM 625 O O . ILE A 1 81 ? 1.924 0.652 11.390 1.00 89.88 81 ILE A O 1
ATOM 629 N N . PRO A 1 82 ? 1.790 -1.305 12.486 1.00 81.25 82 PRO A N 1
ATOM 630 C CA . PRO A 1 82 ? 3.234 -1.456 12.571 1.00 81.25 82 PRO A CA 1
ATOM 631 C C . PRO A 1 82 ? 3.818 -1.839 11.202 1.00 81.25 82 PRO A C 1
ATOM 633 O O . PRO A 1 82 ? 3.168 -2.513 10.402 1.00 81.25 82 PRO A O 1
ATOM 636 N N . LYS A 1 83 ? 5.083 -1.471 10.962 1.00 86.81 83 LYS A N 1
ATOM 637 C CA . LYS A 1 83 ? 5.882 -1.914 9.801 1.00 86.81 83 LYS A CA 1
ATOM 638 C C . LYS A 1 83 ? 5.342 -1.472 8.427 1.00 86.81 83 LYS A C 1
ATOM 640 O O . LYS A 1 83 ? 5.444 -2.221 7.457 1.00 86.81 83 LYS A O 1
ATOM 645 N N . VAL A 1 84 ? 4.849 -0.234 8.297 1.00 89.00 84 VAL A N 1
ATOM 646 C CA . VAL A 1 84 ? 4.452 0.322 6.982 1.00 89.00 84 VAL A CA 1
ATOM 647 C C . VAL A 1 84 ? 5.598 0.341 5.960 1.00 89.00 84 VAL A C 1
ATOM 649 O O . VAL A 1 84 ? 5.367 0.195 4.764 1.00 89.00 84 VAL A O 1
ATOM 652 N N . TRP A 1 85 ? 6.843 0.414 6.439 1.00 88.50 85 TRP A N 1
ATOM 653 C CA . TRP A 1 85 ? 8.054 0.341 5.622 1.00 88.50 85 TRP A CA 1
ATOM 654 C C . TRP A 1 85 ? 8.134 -0.902 4.716 1.00 88.50 85 TRP A C 1
ATOM 656 O O . TRP A 1 85 ? 8.769 -0.831 3.674 1.00 88.50 85 TRP A O 1
ATOM 666 N N . ILE A 1 86 ? 7.442 -2.005 5.040 1.00 90.06 86 ILE A N 1
ATOM 667 C CA . ILE A 1 86 ? 7.443 -3.237 4.244 1.00 90.06 86 ILE A CA 1
ATOM 668 C C . ILE A 1 86 ? 6.734 -2.963 2.926 1.00 90.06 86 ILE A C 1
ATOM 670 O O . ILE A 1 86 ? 7.209 -3.410 1.896 1.00 90.06 86 ILE A O 1
ATOM 674 N N . TYR A 1 87 ? 5.645 -2.190 2.936 1.00 88.62 87 TYR A N 1
ATOM 675 C CA . TYR A 1 87 ? 4.933 -1.822 1.712 1.00 88.62 87 TYR A CA 1
ATOM 676 C C . TYR A 1 87 ? 5.753 -0.851 0.860 1.00 88.62 87 TYR A C 1
ATOM 678 O O . TYR A 1 87 ? 5.731 -0.948 -0.361 1.00 88.62 87 TYR A O 1
ATOM 686 N N . ILE A 1 88 ? 6.536 0.031 1.487 1.00 86.69 88 ILE A N 1
ATOM 687 C CA . ILE A 1 88 ? 7.453 0.929 0.770 1.00 86.69 88 ILE A CA 1
ATOM 688 C C . ILE A 1 88 ? 8.578 0.116 0.112 1.00 86.69 88 ILE A C 1
ATOM 690 O O . ILE A 1 88 ? 8.813 0.241 -1.085 1.00 86.69 88 ILE A O 1
ATOM 694 N N . VAL A 1 89 ? 9.222 -0.791 0.845 1.00 86.88 89 VAL A N 1
ATOM 695 C CA . VAL A 1 89 ? 10.250 -1.680 0.278 1.00 86.88 89 VAL A CA 1
ATOM 696 C C . VAL A 1 89 ? 9.654 -2.582 -0.807 1.00 86.88 89 VAL A C 1
ATOM 698 O O . VAL A 1 89 ? 10.216 -2.697 -1.890 1.00 86.88 89 VAL A O 1
ATOM 701 N N . LEU A 1 90 ? 8.473 -3.155 -0.571 1.00 86.00 90 LEU A N 1
ATOM 702 C CA . LEU A 1 90 ? 7.768 -3.985 -1.548 1.00 86.00 90 LEU A CA 1
ATOM 703 C C . LEU A 1 90 ? 7.435 -3.203 -2.822 1.00 86.00 90 LEU A C 1
ATOM 705 O O . LEU A 1 90 ? 7.513 -3.755 -3.914 1.00 86.00 90 LEU A O 1
ATOM 709 N N . SER A 1 91 ? 7.100 -1.918 -2.703 1.00 84.19 91 SER A N 1
ATOM 710 C CA . SER A 1 91 ? 6.831 -1.074 -3.866 1.00 84.19 91 SER A CA 1
ATOM 711 C C . SER A 1 91 ? 8.073 -0.802 -4.714 1.00 84.19 91 SER A C 1
ATOM 713 O O . SER A 1 91 ? 7.941 -0.690 -5.929 1.00 84.19 91 SER A O 1
ATOM 715 N N . ALA A 1 92 ? 9.257 -0.760 -4.093 1.00 79.94 92 ALA A N 1
ATOM 716 C CA . ALA A 1 92 ? 10.531 -0.624 -4.793 1.00 79.94 92 ALA A CA 1
ATOM 717 C C . ALA A 1 92 ? 10.964 -1.932 -5.478 1.00 79.94 92 ALA A C 1
ATOM 719 O O . ALA A 1 92 ? 11.582 -1.888 -6.534 1.00 79.94 92 ALA A O 1
ATOM 720 N N . VAL A 1 93 ? 10.635 -3.088 -4.889 1.00 77.44 93 VAL A N 1
ATOM 721 C CA . VAL A 1 93 ? 11.004 -4.411 -5.429 1.00 77.44 93 VAL A CA 1
ATOM 722 C C . VAL A 1 93 ? 10.027 -4.898 -6.502 1.00 77.44 93 VAL A C 1
ATOM 724 O O . VAL A 1 93 ? 10.436 -5.549 -7.457 1.00 77.44 93 VAL A O 1
ATOM 727 N N . VAL A 1 94 ? 8.731 -4.632 -6.331 1.00 77.62 94 VAL A N 1
ATOM 728 C CA . VAL A 1 94 ? 7.668 -5.192 -7.177 1.00 77.62 94 VAL A CA 1
ATOM 729 C C . VAL A 1 94 ? 7.025 -4.107 -8.030 1.00 77.62 94 VAL A C 1
ATOM 731 O O . VAL A 1 94 ? 7.191 -4.103 -9.243 1.00 77.62 94 VAL A O 1
ATOM 734 N N . ALA A 1 95 ? 6.242 -3.238 -7.395 1.00 83.25 95 ALA A N 1
ATOM 735 C CA . ALA A 1 95 ? 5.624 -2.040 -7.955 1.00 83.25 95 ALA A CA 1
ATOM 736 C C . ALA A 1 95 ? 4.717 -1.414 -6.890 1.00 83.25 95 ALA A C 1
ATOM 738 O O . ALA A 1 95 ? 4.103 -2.115 -6.073 1.00 83.25 95 ALA A O 1
ATOM 739 N N . VAL A 1 96 ? 4.535 -0.094 -6.957 1.00 84.31 96 VAL A N 1
ATOM 740 C CA . VAL A 1 96 ? 3.542 0.627 -6.141 1.00 84.31 96 VAL A CA 1
ATOM 741 C C . VAL A 1 96 ? 2.132 0.059 -6.345 1.00 84.31 96 VAL A C 1
ATOM 743 O O . VAL A 1 96 ? 1.387 -0.086 -5.377 1.00 84.31 96 VAL A O 1
ATOM 746 N N . SER A 1 97 ? 1.788 -0.331 -7.574 1.00 85.94 97 SER A N 1
ATOM 747 C CA . SER A 1 97 ? 0.473 -0.871 -7.949 1.00 85.94 97 SER A CA 1
ATOM 748 C C . SER A 1 97 ? 0.118 -2.205 -7.277 1.00 85.94 97 SER A C 1
ATOM 750 O O . SER A 1 97 ? -1.061 -2.536 -7.201 1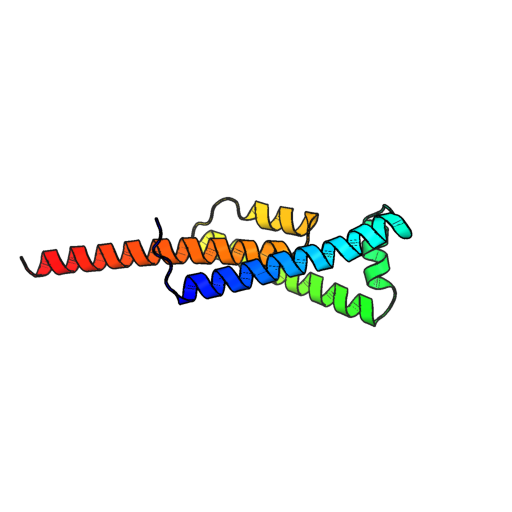.00 85.94 97 SER A O 1
ATOM 752 N N . VAL A 1 98 ? 1.098 -2.943 -6.741 1.00 87.44 98 VAL A N 1
ATOM 753 C CA . VAL A 1 98 ? 0.880 -4.175 -5.955 1.00 87.44 98 VAL A CA 1
ATOM 754 C C . VAL A 1 98 ? 0.940 -3.886 -4.459 1.00 87.44 98 VAL A C 1
ATOM 756 O O . VAL A 1 98 ? 0.085 -4.327 -3.687 1.00 87.44 98 VAL A O 1
ATOM 759 N N . ALA A 1 99 ? 1.942 -3.115 -4.034 1.00 90.12 99 ALA A N 1
ATOM 760 C CA . ALA A 1 99 ? 2.157 -2.818 -2.624 1.00 90.12 99 ALA A CA 1
ATOM 761 C C . ALA A 1 99 ? 1.020 -1.983 -2.014 1.00 90.12 99 ALA A C 1
ATOM 763 O O . ALA A 1 99 ? 0.624 -2.220 -0.870 1.00 90.12 99 ALA A O 1
ATOM 764 N N . PHE A 1 100 ? 0.469 -1.035 -2.777 1.00 91.00 100 PHE A N 1
ATOM 765 C CA . PHE A 1 100 ? -0.585 -0.146 -2.303 1.00 91.00 100 PHE A CA 1
ATOM 766 C C . PHE A 1 100 ? -1.908 -0.886 -2.011 1.00 91.00 100 PHE A C 1
ATOM 768 O O . PHE A 1 100 ? -2.405 -0.763 -0.889 1.00 91.00 100 PHE A O 1
ATOM 775 N N . PRO A 1 101 ? -2.461 -1.731 -2.906 1.00 90.25 101 PRO A N 1
ATOM 776 C CA . PRO A 1 101 ? -3.632 -2.546 -2.570 1.00 90.25 101 PRO A CA 1
ATOM 777 C C . PRO A 1 101 ? -3.416 -3.484 -1.373 1.00 90.25 101 PRO A C 1
ATOM 779 O O . PRO A 1 101 ? -4.310 -3.625 -0.539 1.00 90.25 101 PRO A O 1
ATOM 782 N N . LEU A 1 102 ? -2.225 -4.079 -1.223 1.00 90.50 102 LEU A N 1
ATOM 783 C CA . LEU A 1 102 ? -1.901 -4.906 -0.051 1.00 90.50 102 LEU A CA 1
ATOM 784 C C . LEU A 1 102 ? -1.958 -4.099 1.254 1.00 90.50 102 LEU A C 1
ATOM 786 O O . LEU A 1 102 ? -2.508 -4.569 2.256 1.00 90.50 102 LEU A O 1
ATOM 790 N N . PHE A 1 103 ? -1.456 -2.862 1.238 1.00 93.19 103 PHE A N 1
ATOM 791 C CA . PHE A 1 103 ? -1.605 -1.946 2.366 1.00 93.19 103 PHE A CA 1
ATOM 792 C C . PHE A 1 103 ? -3.081 -1.649 2.666 1.00 93.19 103 PHE A C 1
ATOM 794 O O . PHE A 1 103 ? -3.488 -1.673 3.832 1.00 93.19 103 PHE A O 1
ATOM 801 N N . LEU A 1 104 ? -3.905 -1.423 1.637 1.00 92.81 104 LEU A N 1
ATOM 802 C CA . LEU A 1 104 ? -5.335 -1.154 1.810 1.00 92.81 104 LEU A CA 1
ATOM 803 C C . LEU A 1 104 ? -6.092 -2.338 2.432 1.00 92.81 104 LEU A C 1
ATOM 805 O O . LEU A 1 104 ? -6.973 -2.119 3.266 1.00 92.81 104 LEU A O 1
ATOM 809 N N . ILE A 1 105 ? -5.718 -3.582 2.115 1.00 92.75 105 ILE A N 1
ATOM 810 C CA . ILE A 1 105 ? -6.269 -4.775 2.780 1.00 92.75 105 ILE A CA 1
ATOM 811 C C . ILE A 1 105 ? -5.931 -4.751 4.273 1.00 92.75 105 ILE A C 1
ATOM 813 O O . ILE A 1 105 ? -6.815 -4.906 5.120 1.00 92.75 105 ILE A O 1
ATOM 817 N N . ARG A 1 106 ? -4.661 -4.506 4.629 1.00 91.50 106 ARG A N 1
ATOM 818 C CA . ARG A 1 106 ? -4.244 -4.443 6.039 1.00 91.50 106 ARG A CA 1
ATOM 819 C C . ARG A 1 106 ? -4.953 -3.320 6.789 1.00 91.50 106 ARG A C 1
ATOM 821 O O . ARG A 1 106 ? -5.377 -3.520 7.927 1.00 91.50 106 ARG A O 1
ATOM 828 N N . ARG A 1 107 ? -5.117 -2.167 6.141 1.00 93.44 107 ARG A N 1
ATOM 829 C CA . ARG A 1 107 ? -5.906 -1.043 6.644 1.00 93.44 107 ARG A CA 1
ATOM 830 C C . ARG A 1 107 ? -7.344 -1.457 6.943 1.00 93.44 107 ARG A C 1
ATOM 832 O O . ARG A 1 107 ? -7.824 -1.172 8.038 1.00 93.44 107 ARG A O 1
ATOM 839 N N . GLN A 1 1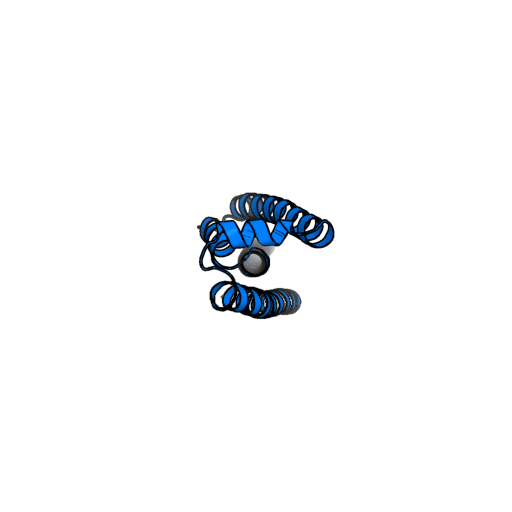08 ? -8.012 -2.153 6.025 1.00 92.62 108 GLN A N 1
ATOM 840 C CA . GLN A 1 108 ? -9.401 -2.566 6.225 1.00 92.62 108 GLN A CA 1
ATOM 841 C C . GLN A 1 108 ? -9.556 -3.533 7.404 1.00 92.62 108 GLN A C 1
ATOM 843 O O . GLN A 1 108 ? -10.490 -3.391 8.192 1.00 92.62 108 GLN A O 1
ATOM 848 N N . LEU A 1 109 ? -8.608 -4.460 7.576 1.00 90.12 109 LEU A N 1
ATOM 849 C CA . LEU A 1 109 ? -8.587 -5.383 8.715 1.00 90.12 109 LEU A CA 1
ATOM 850 C C . LEU A 1 109 ? -8.494 -4.636 10.054 1.00 90.12 109 LEU A C 1
ATOM 852 O O . LEU A 1 109 ? -9.288 -4.889 10.956 1.00 90.12 109 LEU A O 1
ATOM 856 N N . VAL A 1 110 ? -7.577 -3.669 10.166 1.00 91.19 110 VAL A N 1
ATOM 857 C CA . VAL A 1 110 ? -7.402 -2.884 11.402 1.00 91.19 110 VAL A CA 1
ATOM 858 C C . VAL A 1 110 ? -8.630 -2.023 11.707 1.00 91.19 110 VAL A C 1
ATOM 860 O O . VAL A 1 110 ? -9.022 -1.884 12.866 1.00 91.19 110 VAL A O 1
ATOM 863 N N . LEU A 1 111 ? -9.266 -1.452 10.682 1.00 91.19 111 LEU A N 1
ATOM 864 C CA . LEU A 1 111 ? -10.500 -0.684 10.857 1.00 91.19 111 LEU A CA 1
ATOM 865 C C . LEU A 1 111 ? -11.671 -1.565 11.311 1.00 91.19 111 LEU A C 1
ATOM 867 O O . LEU A 1 111 ? -12.452 -1.140 12.164 1.00 91.19 111 LEU A O 1
ATOM 871 N N . ALA A 1 112 ? -11.778 -2.786 10.783 1.00 90.56 112 ALA A N 1
ATOM 872 C CA . ALA A 1 112 ? -12.791 -3.746 11.207 1.00 90.56 112 ALA A CA 1
ATOM 873 C C . ALA A 1 112 ? -12.609 -4.142 12.683 1.00 90.56 112 ALA A C 1
ATOM 875 O O . ALA A 1 112 ? -13.578 -4.114 13.441 1.00 90.56 112 ALA A O 1
ATOM 876 N N . ASP A 1 113 ? -11.374 -4.416 13.116 1.00 90.00 113 ASP A N 1
ATOM 877 C CA . ASP A 1 113 ? -11.066 -4.721 14.521 1.00 90.00 113 ASP A CA 1
ATOM 878 C C . ASP A 1 113 ? -11.458 -3.572 15.461 1.00 90.00 113 ASP A C 1
ATOM 880 O O . ASP A 1 113 ? -12.134 -3.786 16.470 1.00 90.00 113 ASP A O 1
ATOM 884 N N . ARG A 1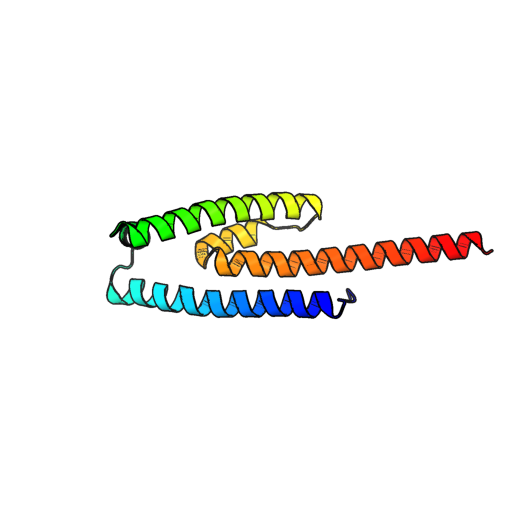 114 ? -11.103 -2.327 15.111 1.00 90.00 114 ARG A N 1
ATOM 885 C CA . ARG A 1 114 ? -11.468 -1.145 15.912 1.00 90.00 114 ARG A CA 1
ATOM 886 C C . ARG A 1 114 ? -12.981 -0.978 16.045 1.00 90.00 114 ARG A C 1
ATOM 888 O O . ARG A 1 114 ? -13.458 -0.661 17.133 1.00 90.00 114 ARG A O 1
ATOM 895 N N . ARG A 1 115 ? -13.732 -1.224 14.967 1.00 90.50 115 ARG A N 1
ATOM 896 C CA . ARG A 1 115 ? -15.200 -1.145 14.975 1.00 90.50 115 ARG A CA 1
ATOM 897 C C . ARG A 1 115 ? -15.813 -2.166 15.934 1.00 90.50 115 ARG A C 1
ATOM 899 O O . ARG A 1 115 ? -16.732 -1.821 16.669 1.00 90.50 115 ARG A O 1
ATOM 906 N N . VAL A 1 116 ? -15.299 -3.397 15.953 1.00 89.50 116 VAL A N 1
ATOM 907 C CA . VAL A 1 116 ? -15.764 -4.442 16.882 1.00 89.50 116 VAL A CA 1
ATOM 908 C C . VAL A 1 116 ? -15.523 -4.025 18.334 1.00 89.50 116 VAL A C 1
ATOM 910 O O . VAL A 1 116 ? -16.442 -4.106 19.146 1.00 89.50 116 VAL A O 1
ATOM 913 N N . VAL A 1 117 ? -14.329 -3.516 18.650 1.00 90.19 117 VAL A N 1
ATOM 914 C CA . VAL A 1 117 ? -13.992 -3.045 20.007 1.00 90.19 117 VAL A CA 1
ATOM 915 C C . VAL A 1 117 ? -14.893 -1.884 20.440 1.00 90.19 117 VAL A C 1
ATOM 917 O O . VAL A 1 117 ? -15.360 -1.849 21.576 1.00 90.19 117 VAL A O 1
ATOM 920 N N . GLU A 1 118 ? -15.169 -0.933 19.547 1.00 91.44 118 GLU A N 1
ATOM 921 C CA . GLU A 1 118 ? -16.055 0.197 19.843 1.00 91.44 118 GLU A CA 1
ATOM 922 C C . GLU A 1 118 ? -17.500 -0.254 20.105 1.00 91.44 118 GLU A C 1
ATOM 924 O O . GLU A 1 118 ? -18.135 0.222 21.047 1.00 91.44 118 GLU A O 1
ATOM 929 N N . LEU A 1 119 ? -18.011 -1.207 19.319 1.00 91.44 119 LEU A N 1
ATOM 930 C CA . LEU A 1 119 ? -19.338 -1.789 19.528 1.00 91.44 119 LEU A CA 1
ATOM 931 C C . LEU A 1 119 ? -19.428 -2.526 20.867 1.00 91.44 119 LEU A C 1
ATOM 933 O O . LEU A 1 119 ? -20.391 -2.327 21.601 1.00 91.44 119 LEU A O 1
ATOM 937 N N . GLN A 1 120 ? -18.413 -3.317 21.220 1.00 91.69 120 GLN A N 1
ATOM 938 C CA . GLN A 1 120 ? -18.356 -3.997 22.517 1.00 91.69 120 GLN A CA 1
ATOM 939 C C . GLN A 1 120 ? -18.373 -3.004 23.683 1.00 91.69 120 GLN A C 1
ATOM 941 O O . GLN A 1 120 ? -19.125 -3.199 24.634 1.00 91.69 120 GLN A O 1
ATOM 946 N N . ARG A 1 121 ? -17.609 -1.906 23.589 1.00 93.44 121 ARG A N 1
ATOM 947 C CA . ARG A 1 121 ? -17.621 -0.839 24.604 1.00 93.44 121 ARG A CA 1
ATOM 948 C C . ARG A 1 121 ? -19.000 -0.197 24.745 1.00 93.44 121 ARG A C 1
ATOM 950 O O . ARG A 1 121 ? -19.452 -0.011 25.868 1.00 93.44 121 ARG A O 1
ATOM 957 N N . LYS A 1 122 ? -19.675 0.098 23.627 1.00 92.50 122 LYS A N 1
ATOM 958 C CA . LYS A 1 122 ? -21.032 0.676 23.629 1.00 92.50 122 LYS A CA 1
ATOM 959 C C . LYS A 1 122 ? -22.062 -0.262 24.258 1.00 92.50 122 LYS A C 1
ATOM 961 O O . LYS A 1 122 ? -22.917 0.198 25.010 1.00 92.50 122 LYS A O 1
ATOM 966 N N . LEU A 1 123 ? -21.981 -1.561 23.967 1.00 93.25 123 LEU A N 1
ATOM 967 C CA . LEU A 1 123 ? -22.875 -2.563 24.551 1.00 93.25 123 LEU A CA 1
ATOM 968 C C . LEU A 1 123 ? -22.646 -2.695 26.061 1.00 93.25 123 LEU A C 1
ATOM 970 O O . LEU A 1 123 ? -23.599 -2.556 26.817 1.00 93.25 123 LEU A O 1
ATOM 974 N N . ALA A 1 124 ? -21.390 -2.821 26.502 1.00 92.69 124 ALA A N 1
ATOM 975 C CA . ALA A 1 124 ? -21.052 -2.882 27.924 1.00 92.69 124 ALA A CA 1
ATOM 976 C C . ALA A 1 124 ? -21.519 -1.633 28.696 1.00 92.69 124 ALA A C 1
ATOM 978 O O . ALA A 1 124 ? -22.087 -1.760 29.777 1.00 92.69 124 ALA A O 1
ATOM 979 N N . SER A 1 125 ? -21.348 -0.431 28.124 1.00 93.50 125 SER A N 1
ATOM 980 C CA . SER A 1 125 ? -21.854 0.803 28.741 1.00 93.50 125 SER A CA 1
ATOM 981 C C . SER A 1 125 ? -23.380 0.874 28.783 1.00 93.50 125 SER A C 1
ATOM 983 O O . SER A 1 125 ? -23.942 1.444 29.710 1.00 93.50 125 SER A O 1
ATOM 985 N N . ARG A 1 126 ? -24.072 0.308 27.788 1.00 92.94 126 ARG A N 1
ATOM 986 C CA . ARG A 1 126 ? -25.538 0.291 27.766 1.00 92.94 126 ARG A CA 1
ATOM 987 C C . ARG A 1 126 ? -26.078 -0.640 28.845 1.00 92.94 126 ARG A C 1
ATOM 989 O O . ARG A 1 126 ? -26.986 -0.250 29.565 1.00 92.94 126 ARG A O 1
ATOM 996 N N . ASP A 1 127 ? -25.497 -1.826 28.980 1.00 92.12 127 ASP A N 1
ATOM 997 C CA . ASP A 1 127 ? -25.937 -2.814 29.965 1.00 92.12 127 ASP A CA 1
ATOM 998 C C . ASP A 1 127 ? -25.683 -2.319 31.404 1.00 92.12 127 ASP A C 1
ATOM 1000 O O . ASP A 1 127 ? -26.487 -2.586 32.291 1.00 92.12 127 ASP A O 1
ATOM 1004 N N . SER A 1 128 ? -24.636 -1.511 31.633 1.00 90.38 128 SER A N 1
ATOM 1005 C CA . SER A 1 128 ? -24.414 -0.844 32.928 1.00 90.38 128 SER A CA 1
ATOM 1006 C C . SER A 1 128 ? -25.406 0.276 33.257 1.00 90.38 128 SER A C 1
ATOM 1008 O O . SER A 1 128 ? -25.511 0.644 34.416 1.00 90.38 128 SER A O 1
ATOM 1010 N N . LEU A 1 129 ? -26.100 0.848 32.266 1.00 89.31 129 LEU A N 1
ATOM 1011 C CA . LEU A 1 129 ? -27.115 1.889 32.492 1.00 89.31 129 LEU A CA 1
ATOM 1012 C C . LEU A 1 129 ? -28.510 1.310 32.767 1.00 89.31 129 LEU A C 1
ATOM 1014 O O . LEU A 1 129 ? -29.408 2.054 33.151 1.00 89.31 129 LEU A O 1
ATOM 1018 N N . LEU A 1 130 ? -28.710 0.016 32.503 1.00 89.94 130 LEU A N 1
ATOM 1019 C CA . LEU A 1 130 ? -29.997 -0.668 32.648 1.00 89.94 130 LEU A CA 1
ATOM 1020 C C . LEU A 1 130 ? -30.106 -1.495 33.944 1.00 89.94 130 LEU A C 1
ATOM 1022 O O . LEU A 1 130 ? -31.190 -2.004 34.220 1.00 89.94 130 LEU A O 1
ATOM 1026 N N . ASN A 1 131 ? -29.014 -1.621 34.708 1.00 79.44 131 ASN A N 1
ATOM 1027 C CA . ASN A 1 131 ? -28.947 -2.267 36.026 1.00 79.44 131 ASN A CA 1
ATOM 1028 C C . ASN A 1 131 ? -28.773 -1.217 37.124 1.00 79.44 131 ASN A C 1
ATOM 1030 O O . ASN A 1 131 ? -29.312 -1.443 38.228 1.00 79.44 131 ASN A O 1
#

InterPro domains:
  IPR021362 Protein of unknown function DUF2834 [PF11196] (15-108)

Foldseek 3Di:
DQPQDPVLVVLLVVLVVQLVVLQCVQVVVVVCCCVPPHVDPVVVVVVCPPDPVSVVVSVVQVVVLVVLLVVLVVLCVVLVPPPSVVLVVCCVVGNVSNSSSVSVNVSSRSVSVVVVVVVVVVVVVVVVVVD

Organism: NCBI:txid39693

pLDDT: mean 87.98, std 6.29, range [49.91, 95.0]